Protein AF-A0A3D1J9L3-F1 (afdb_monomer_lite)

Structure (mmCIF, N/CA/C/O backbone):
data_AF-A0A3D1J9L3-F1
#
_entry.id   AF-A0A3D1J9L3-F1
#
loop_
_atom_site.group_PDB
_atom_site.id
_atom_site.type_symbol
_atom_site.label_atom_id
_atom_site.label_alt_id
_atom_site.label_comp_id
_atom_site.label_asym_id
_atom_site.label_entity_id
_atom_site.label_seq_id
_atom_site.pdbx_PDB_ins_code
_atom_site.Cartn_x
_atom_site.Cartn_y
_atom_site.Cartn_z
_atom_site.occupancy
_atom_site.B_iso_or_equiv
_atom_site.auth_seq_id
_atom_site.auth_comp_id
_atom_site.auth_asym_id
_atom_site.auth_atom_id
_atom_site.pdbx_PDB_model_num
ATOM 1 N N . MET A 1 1 ? 21.218 10.311 -7.342 1.00 40.06 1 MET A N 1
ATOM 2 C CA . MET A 1 1 ? 19.922 9.745 -7.765 1.00 40.06 1 MET A CA 1
ATOM 3 C C . MET A 1 1 ? 18.881 10.387 -6.872 1.00 40.06 1 MET A C 1
ATOM 5 O O . MET A 1 1 ? 18.918 10.138 -5.675 1.00 40.06 1 MET A O 1
ATOM 9 N N . GLU A 1 2 ? 18.086 11.314 -7.406 1.00 47.16 2 GLU A N 1
ATOM 10 C CA . GLU A 1 2 ? 17.086 12.059 -6.632 1.00 47.16 2 GLU A CA 1
ATOM 11 C C . GLU A 1 2 ? 16.097 11.075 -6.006 1.00 47.16 2 GLU A C 1
ATOM 13 O O . GLU A 1 2 ? 15.339 10.388 -6.687 1.00 47.16 2 GLU A O 1
ATOM 18 N N . ASN A 1 3 ? 16.161 10.953 -4.685 1.00 56.56 3 ASN A N 1
ATOM 19 C CA . ASN A 1 3 ? 15.323 10.057 -3.906 1.00 56.56 3 ASN A CA 1
ATOM 20 C C . ASN A 1 3 ? 13.975 10.754 -3.671 1.00 56.56 3 ASN A C 1
ATOM 22 O O . ASN A 1 3 ? 13.631 11.116 -2.549 1.00 56.56 3 ASN A O 1
ATOM 26 N N . ASN A 1 4 ? 13.218 11.001 -4.741 1.00 79.56 4 ASN A N 1
ATOM 27 C CA . ASN A 1 4 ? 11.957 11.715 -4.627 1.00 79.56 4 ASN A CA 1
ATOM 28 C C . ASN A 1 4 ? 10.922 10.828 -3.915 1.00 79.56 4 ASN A C 1
ATOM 30 O O . ASN A 1 4 ? 10.439 9.823 -4.446 1.00 79.56 4 ASN A O 1
ATOM 34 N N . ILE A 1 5 ? 10.582 11.197 -2.679 1.00 84.25 5 ILE A N 1
ATOM 35 C CA . ILE A 1 5 ? 9.564 10.518 -1.866 1.00 84.25 5 ILE A CA 1
ATOM 36 C C . ILE A 1 5 ? 8.219 10.453 -2.601 1.00 84.25 5 ILE A C 1
ATOM 38 O O . ILE A 1 5 ? 7.494 9.468 -2.451 1.00 84.25 5 ILE A O 1
ATOM 42 N N . VAL A 1 6 ? 7.903 11.454 -3.430 1.00 85.38 6 VAL A N 1
ATOM 43 C CA . VAL A 1 6 ? 6.672 11.488 -4.230 1.00 85.38 6 VAL A CA 1
ATOM 44 C C . VAL A 1 6 ? 6.654 10.351 -5.250 1.00 85.38 6 VAL A C 1
ATOM 46 O O . VAL A 1 6 ? 5.644 9.661 -5.374 1.00 85.38 6 VAL A O 1
ATOM 49 N N . ASP A 1 7 ? 7.776 10.082 -5.916 1.00 88.50 7 ASP A N 1
ATOM 50 C CA . ASP A 1 7 ? 7.862 9.011 -6.914 1.00 88.50 7 ASP A CA 1
ATOM 51 C C . ASP A 1 7 ? 7.753 7.629 -6.267 1.00 88.50 7 ASP A C 1
ATOM 53 O O . ASP A 1 7 ? 7.040 6.756 -6.768 1.00 88.50 7 ASP A O 1
ATOM 57 N N . LYS A 1 8 ? 8.377 7.442 -5.097 1.00 90.06 8 LYS A N 1
ATOM 58 C CA . LYS A 1 8 ? 8.214 6.210 -4.309 1.00 90.06 8 LYS A CA 1
ATOM 59 C C . LYS A 1 8 ? 6.771 6.013 -3.854 1.00 90.06 8 LYS A C 1
ATOM 61 O O . LYS A 1 8 ? 6.250 4.904 -3.954 1.00 90.06 8 LYS A O 1
ATOM 66 N N . LEU A 1 9 ? 6.113 7.068 -3.373 1.00 91.75 9 LEU A N 1
ATOM 67 C CA . LEU A 1 9 ? 4.711 6.997 -2.969 1.00 91.75 9 LEU A CA 1
ATOM 68 C C . LEU A 1 9 ? 3.814 6.628 -4.157 1.00 91.75 9 LEU A C 1
ATOM 70 O O . LEU A 1 9 ? 2.971 5.741 -4.026 1.00 91.75 9 LEU A O 1
ATOM 74 N N . ASN A 1 10 ? 4.042 7.243 -5.320 1.00 93.31 10 ASN A N 1
ATOM 75 C CA . ASN A 1 10 ? 3.335 6.912 -6.554 1.00 93.31 10 ASN A CA 1
ATOM 76 C C . ASN A 1 10 ? 3.540 5.442 -6.945 1.00 93.31 10 ASN A C 1
ATOM 78 O O . ASN A 1 10 ? 2.570 4.775 -7.307 1.00 93.31 10 ASN A O 1
ATOM 82 N N . ALA A 1 11 ? 4.758 4.906 -6.834 1.00 95.25 11 ALA A N 1
ATOM 83 C CA . ALA A 1 11 ? 5.028 3.496 -7.112 1.00 95.25 11 ALA A CA 1
ATOM 84 C C . ALA A 1 11 ? 4.204 2.568 -6.200 1.00 95.25 11 ALA A C 1
ATOM 86 O O . ALA A 1 11 ? 3.528 1.664 -6.691 1.00 95.25 11 ALA A O 1
ATOM 87 N N . TYR A 1 12 ? 4.167 2.831 -4.888 1.00 95.25 12 TYR A N 1
ATOM 88 C CA . TYR A 1 12 ? 3.358 2.043 -3.947 1.00 95.25 12 TYR A CA 1
ATOM 89 C C . TYR A 1 12 ? 1.849 2.165 -4.185 1.00 95.25 12 TYR A C 1
ATOM 91 O O . TYR A 1 12 ? 1.133 1.178 -4.032 1.00 95.25 12 TYR A O 1
ATOM 99 N N . GLN A 1 13 ? 1.355 3.341 -4.586 1.00 94.81 13 GLN A N 1
ATOM 100 C CA . GLN A 1 13 ? -0.061 3.538 -4.920 1.00 94.81 13 GLN A CA 1
ATOM 101 C C . GLN A 1 13 ? -0.496 2.732 -6.148 1.00 94.81 13 GLN A C 1
ATOM 103 O O . GLN A 1 13 ? -1.641 2.286 -6.209 1.00 94.81 13 GLN A O 1
ATOM 108 N N . HIS A 1 14 ? 0.405 2.529 -7.111 1.00 96.25 14 HIS A N 1
ATOM 109 C CA . HIS A 1 14 ? 0.133 1.728 -8.303 1.00 96.25 14 HIS A CA 1
ATOM 110 C C . HIS A 1 14 ? 0.504 0.249 -8.142 1.00 96.25 14 HIS A C 1
ATOM 112 O O . HIS A 1 14 ? -0.038 -0.581 -8.867 1.00 96.25 14 HIS A O 1
ATOM 118 N N . GLY A 1 15 ? 1.401 -0.080 -7.209 1.00 97.00 15 GLY A N 1
ATOM 119 C CA . GLY A 1 15 ? 1.894 -1.431 -6.934 1.00 97.00 15 GLY A CA 1
ATOM 120 C C . GLY A 1 15 ? 3.032 -1.909 -7.842 1.00 97.00 15 GLY A C 1
ATOM 121 O O . GLY A 1 15 ? 3.369 -3.093 -7.829 1.00 97.00 15 GLY A O 1
ATOM 122 N N . PHE A 1 16 ? 3.640 -1.012 -8.620 1.00 97.69 16 PHE A N 1
ATOM 123 C CA . PHE A 1 16 ? 4.800 -1.317 -9.455 1.00 97.69 16 PHE A CA 1
ATOM 124 C C . PHE A 1 16 ? 5.805 -0.168 -9.486 1.00 97.69 16 PHE A C 1
ATOM 126 O O . PHE A 1 16 ? 5.446 1.000 -9.337 1.00 97.69 16 PHE A O 1
ATOM 133 N N . SER A 1 17 ? 7.064 -0.506 -9.742 1.00 96.19 17 SER A N 1
ATOM 134 C CA . SER A 1 17 ? 8.098 0.438 -10.165 1.00 96.19 17 SER A CA 1
ATOM 135 C C . SER A 1 17 ? 8.393 0.267 -11.657 1.00 96.19 17 SER A C 1
ATOM 137 O O . SER A 1 17 ? 7.958 -0.696 -12.295 1.00 96.19 17 SER A O 1
ATOM 139 N N . GLN A 1 18 ? 9.112 1.223 -12.240 1.00 95.12 18 GLN A N 1
ATOM 140 C CA . GLN A 1 18 ? 9.548 1.143 -13.630 1.00 95.12 18 GLN A CA 1
ATOM 141 C C . GLN A 1 18 ? 11.033 1.457 -13.753 1.00 95.12 18 GLN A C 1
ATOM 143 O O . GLN A 1 18 ? 11.550 2.342 -13.071 1.00 95.12 18 GLN A O 1
ATOM 148 N N . THR A 1 19 ? 11.689 0.743 -14.654 1.00 94.81 19 THR A N 1
ATOM 149 C CA . THR A 1 19 ? 13.021 1.052 -15.170 1.00 94.81 19 THR A CA 1
ATOM 150 C C . THR A 1 19 ? 12.885 1.582 -16.595 1.00 94.81 19 THR A C 1
ATOM 152 O O . THR A 1 19 ? 11.774 1.769 -17.105 1.00 94.81 19 THR A O 1
ATOM 155 N N . GLU A 1 20 ? 14.002 1.838 -17.266 1.00 96.12 20 GLU A N 1
ATOM 156 C CA . GLU A 1 20 ? 13.986 2.188 -18.685 1.00 96.12 20 GLU A CA 1
ATOM 157 C C . GLU A 1 20 ? 13.349 1.076 -19.530 1.00 96.12 20 GLU A C 1
ATOM 159 O O . GLU A 1 20 ? 12.508 1.365 -20.376 1.00 96.12 20 GLU A O 1
ATOM 164 N N . THR A 1 21 ? 13.640 -0.188 -19.211 1.00 97.12 21 THR A N 1
ATOM 165 C CA . THR A 1 21 ? 13.295 -1.347 -2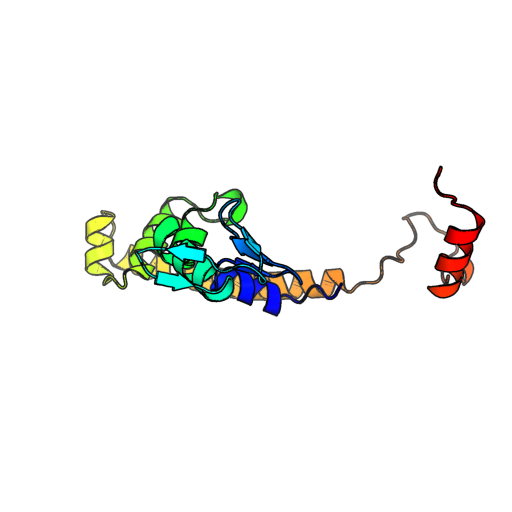0.043 1.00 97.12 21 THR A CA 1
ATOM 166 C C . THR A 1 21 ? 12.079 -2.135 -19.563 1.00 97.12 21 THR A C 1
ATOM 168 O O . THR A 1 21 ? 11.475 -2.845 -20.360 1.00 97.12 21 THR A O 1
ATOM 171 N N . ALA A 1 22 ? 11.670 -2.031 -18.294 1.00 97.88 22 ALA A N 1
ATOM 172 C CA . ALA A 1 22 ? 10.617 -2.890 -17.748 1.00 97.88 22 ALA A CA 1
ATOM 173 C C . ALA A 1 22 ? 9.756 -2.228 -16.660 1.00 97.88 22 ALA A C 1
ATOM 175 O O . ALA A 1 22 ? 10.115 -1.211 -16.063 1.00 97.88 22 ALA A O 1
ATOM 176 N N . TYR A 1 23 ? 8.603 -2.840 -16.394 1.00 98.31 23 TYR A N 1
ATOM 177 C CA . TYR A 1 23 ? 7.800 -2.627 -15.190 1.00 98.31 23 TYR A CA 1
ATOM 178 C C . TYR A 1 23 ? 8.007 -3.787 -14.219 1.00 98.31 23 TYR A C 1
ATOM 180 O O . TYR A 1 23 ? 7.996 -4.939 -14.645 1.00 98.31 23 TYR A O 1
ATOM 188 N N . HIS A 1 24 ? 8.141 -3.497 -12.926 1.00 98.19 24 HIS A N 1
ATOM 189 C CA . HIS A 1 24 ? 8.389 -4.493 -11.883 1.00 98.19 24 HIS A CA 1
ATOM 190 C C . HIS A 1 24 ? 7.296 -4.442 -10.820 1.00 98.19 24 HIS A C 1
ATOM 192 O O . HIS A 1 24 ? 7.002 -3.372 -10.286 1.00 98.19 24 HIS A O 1
ATOM 198 N N . CYS A 1 25 ? 6.707 -5.591 -10.493 1.00 98.19 25 CYS A N 1
ATOM 199 C CA . CYS A 1 25 ? 5.779 -5.694 -9.374 1.00 98.19 25 CYS A CA 1
ATOM 200 C C . CYS A 1 25 ? 6.506 -5.398 -8.054 1.00 98.19 25 CYS A C 1
ATOM 202 O O . CYS A 1 25 ? 7.629 -5.850 -7.846 1.00 98.19 25 CYS A O 1
ATOM 204 N N . LEU A 1 26 ? 5.864 -4.656 -7.148 1.00 96.69 26 LEU A N 1
ATOM 205 C CA . LEU A 1 26 ? 6.423 -4.393 -5.815 1.00 96.69 26 LEU A CA 1
ATOM 206 C C . LEU A 1 26 ? 6.178 -5.529 -4.815 1.00 96.69 26 LEU A C 1
ATOM 208 O O . LEU A 1 26 ? 6.754 -5.511 -3.731 1.00 96.69 26 LEU A O 1
ATOM 212 N N . TYR A 1 27 ? 5.320 -6.493 -5.152 1.00 96.00 27 TYR A N 1
ATOM 213 C CA . TYR A 1 27 ? 4.850 -7.521 -4.218 1.00 96.00 27 TYR A CA 1
ATOM 214 C C . TYR A 1 27 ? 5.359 -8.929 -4.551 1.00 96.00 27 TYR A C 1
ATOM 216 O O . TYR A 1 27 ? 5.208 -9.843 -3.744 1.00 96.00 27 TYR A O 1
ATOM 224 N N . CYS A 1 28 ? 5.932 -9.129 -5.740 1.00 96.25 28 CYS A N 1
ATOM 225 C CA . CYS A 1 28 ? 6.506 -10.401 -6.173 1.00 96.25 28 CYS A CA 1
ATOM 226 C C . CYS A 1 28 ? 7.612 -10.181 -7.217 1.00 96.25 28 CYS A C 1
ATOM 228 O O . CYS A 1 28 ? 7.965 -9.052 -7.540 1.00 96.25 28 CYS A O 1
ATOM 230 N N . THR A 1 29 ? 8.157 -11.265 -7.766 1.00 97.12 29 THR A N 1
ATOM 231 C CA . THR A 1 29 ? 9.263 -11.227 -8.735 1.00 97.12 29 THR A CA 1
ATOM 232 C C . THR A 1 29 ? 8.831 -10.938 -10.177 1.00 97.12 29 THR A C 1
ATOM 234 O O . THR A 1 29 ? 9.677 -10.924 -11.070 1.00 97.12 29 THR A O 1
ATOM 237 N N . ALA A 1 30 ? 7.537 -10.721 -10.437 1.00 97.75 30 ALA A N 1
ATOM 238 C CA . ALA A 1 30 ? 7.037 -10.488 -11.787 1.00 97.75 30 ALA A CA 1
ATOM 239 C C . ALA A 1 30 ? 7.570 -9.173 -12.377 1.00 97.75 30 ALA A C 1
ATOM 241 O O . ALA A 1 30 ? 7.524 -8.114 -11.742 1.00 97.75 30 ALA A O 1
ATOM 242 N N . ALA A 1 31 ? 8.014 -9.241 -13.630 1.00 98.00 31 ALA A N 1
ATOM 243 C CA . ALA A 1 31 ? 8.452 -8.096 -14.409 1.00 98.00 31 ALA A CA 1
ATOM 244 C C . ALA A 1 31 ? 7.978 -8.224 -15.859 1.00 98.00 31 ALA A C 1
ATOM 246 O O . ALA A 1 31 ? 7.824 -9.331 -16.372 1.00 98.00 31 ALA A O 1
ATOM 247 N N . PHE A 1 32 ? 7.753 -7.084 -16.506 1.00 98.25 32 PHE A N 1
ATOM 248 C CA . PHE A 1 32 ? 7.273 -7.007 -17.881 1.00 98.25 32 PHE A CA 1
ATOM 249 C C . PHE A 1 32 ? 8.135 -6.012 -18.662 1.00 98.25 32 PHE A C 1
ATOM 251 O O . PHE A 1 32 ? 8.054 -4.803 -18.435 1.00 98.25 32 PHE A O 1
ATOM 258 N N . ASN A 1 33 ? 8.969 -6.529 -19.564 1.00 98.25 33 ASN A N 1
ATOM 259 C CA . ASN A 1 33 ? 9.732 -5.770 -20.551 1.00 98.25 33 ASN A CA 1
ATOM 260 C C . ASN A 1 33 ? 8.794 -4.958 -21.463 1.00 98.25 33 ASN A C 1
ATOM 262 O O . ASN A 1 33 ? 7.824 -5.500 -21.995 1.00 98.25 33 ASN A O 1
ATOM 266 N N . LYS A 1 34 ? 9.093 -3.665 -21.627 1.00 98.31 34 LYS A N 1
ATOM 267 C CA . LYS A 1 34 ? 8.314 -2.668 -22.377 1.00 98.31 34 LYS A CA 1
ATOM 268 C C . LYS A 1 34 ? 8.266 -2.911 -23.882 1.00 98.31 34 LYS A C 1
ATOM 270 O O . LYS A 1 34 ? 7.322 -2.445 -24.514 1.00 98.31 34 LYS A O 1
ATOM 275 N N . GLU A 1 35 ? 9.241 -3.626 -24.430 1.00 97.81 35 GLU A N 1
ATOM 276 C CA . GLU A 1 35 ? 9.326 -3.933 -25.863 1.00 97.81 35 GLU A CA 1
ATOM 277 C C . GLU A 1 35 ? 8.521 -5.181 -26.253 1.00 97.81 35 GLU A C 1
ATOM 279 O O . GLU A 1 35 ? 8.329 -5.466 -27.433 1.00 97.81 35 GLU A O 1
ATOM 284 N N . GLU A 1 36 ? 8.008 -5.915 -25.265 1.00 97.31 36 GLU A N 1
ATOM 285 C CA . GLU A 1 36 ? 7.257 -7.147 -25.473 1.00 97.31 36 GLU A CA 1
ATOM 286 C C . GLU A 1 36 ? 5.740 -6.929 -25.375 1.00 97.31 36 GLU A C 1
ATOM 288 O O . GLU A 1 36 ? 5.233 -6.027 -24.695 1.00 97.31 36 GLU A O 1
ATOM 293 N N . ILE A 1 37 ? 4.997 -7.814 -26.043 1.00 97.62 37 ILE A N 1
ATOM 294 C CA . ILE A 1 37 ? 3.538 -7.888 -25.986 1.00 97.62 37 ILE A CA 1
ATOM 295 C C . ILE A 1 37 ? 3.133 -9.196 -25.315 1.00 97.62 37 ILE A C 1
ATOM 297 O O . ILE A 1 37 ? 3.574 -10.276 -25.702 1.00 97.62 37 ILE A O 1
ATOM 301 N N . TYR A 1 38 ? 2.245 -9.097 -24.329 1.00 97.38 38 TYR A N 1
ATOM 302 C CA . TYR A 1 38 ? 1.910 -10.206 -23.443 1.00 97.38 38 TYR A CA 1
ATOM 303 C C . TYR A 1 38 ? 0.495 -10.721 -23.705 1.00 97.38 38 TYR A C 1
ATOM 305 O O . TYR A 1 38 ? -0.459 -9.945 -23.574 1.00 97.38 38 TYR A O 1
ATOM 313 N N . PRO A 1 39 ? 0.319 -12.017 -24.012 1.00 96.62 39 PRO A N 1
ATOM 314 C CA . PRO A 1 39 ? -1.000 -12.628 -24.056 1.00 96.62 39 PRO A CA 1
ATOM 315 C C . PRO A 1 39 ? -1.554 -12.819 -22.634 1.00 96.62 39 PRO A C 1
ATOM 317 O O . PRO A 1 39 ? -0.861 -13.313 -21.745 1.00 96.62 39 PRO A O 1
ATOM 320 N N . HIS A 1 40 ? -2.813 -12.442 -22.408 1.00 94.44 40 HIS A N 1
ATOM 321 C CA . HIS A 1 40 ? -3.536 -12.677 -21.152 1.00 94.44 40 HIS A CA 1
ATOM 322 C C . HIS A 1 40 ? -5.045 -12.683 -21.406 1.00 94.44 40 HIS A C 1
ATOM 324 O O . HIS A 1 40 ? -5.564 -11.778 -22.054 1.00 94.44 40 HIS A O 1
ATOM 330 N N . GLY A 1 41 ? -5.763 -13.704 -20.930 1.00 90.56 41 GLY A N 1
ATOM 331 C CA . GLY A 1 41 ? -7.227 -13.772 -21.067 1.00 90.56 41 GLY A CA 1
ATOM 332 C C . GLY A 1 41 ? -7.751 -13.684 -22.510 1.00 90.56 41 GLY A C 1
ATOM 333 O O . GLY A 1 41 ? -8.807 -13.107 -22.734 1.00 90.56 41 GLY A O 1
ATOM 334 N N . GLY A 1 42 ? -7.003 -14.194 -23.496 1.00 94.00 42 GLY A N 1
ATOM 335 C CA . GLY A 1 42 ? -7.379 -14.125 -24.918 1.00 94.00 42 GLY A CA 1
ATOM 336 C C . GLY A 1 42 ? -7.113 -12.776 -25.601 1.00 94.00 42 GLY A C 1
ATOM 337 O O . GLY A 1 42 ? -7.418 -12.623 -26.780 1.00 94.00 42 GLY A O 1
ATOM 338 N N . HIS A 1 43 ? -6.512 -11.818 -24.894 1.00 95.12 43 HIS A N 1
ATOM 339 C CA . HIS A 1 43 ? -6.114 -10.516 -25.424 1.00 95.12 43 HIS A CA 1
ATOM 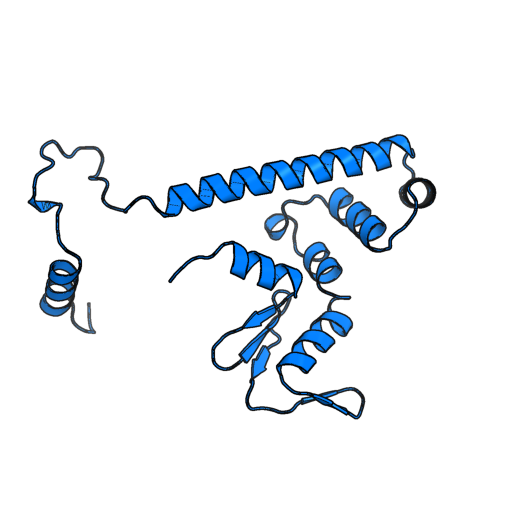340 C C . HIS A 1 43 ? -4.595 -10.332 -25.366 1.00 95.12 43 HIS A C 1
ATOM 342 O O . HIS A 1 43 ? -3.891 -11.060 -24.667 1.00 95.12 43 HIS A O 1
ATOM 348 N N . PHE A 1 44 ? -4.098 -9.329 -26.086 1.00 97.25 44 PHE A N 1
ATOM 349 C CA . PHE A 1 44 ? -2.694 -8.930 -26.083 1.00 97.25 44 PHE A CA 1
ATOM 350 C C . PHE A 1 44 ? -2.545 -7.569 -25.406 1.00 97.25 44 PHE A C 1
ATOM 352 O O . PHE A 1 44 ? -3.253 -6.619 -25.741 1.00 97.25 44 PHE A O 1
ATOM 359 N N . PHE A 1 45 ? -1.621 -7.474 -24.455 1.00 97.06 45 PHE A N 1
ATOM 360 C CA . PHE A 1 45 ? -1.391 -6.278 -23.655 1.00 97.06 45 PHE A CA 1
ATOM 361 C C . PHE A 1 45 ? 0.032 -5.759 -23.833 1.00 97.06 45 PHE A C 1
ATOM 363 O O . PHE A 1 45 ? 0.986 -6.531 -23.913 1.00 97.06 45 PHE A O 1
ATOM 370 N N . THR A 1 46 ? 0.180 -4.435 -23.808 1.00 98.12 46 THR A N 1
ATOM 371 C CA . THR A 1 46 ? 1.480 -3.796 -23.570 1.00 98.12 46 THR A CA 1
ATOM 372 C C . THR A 1 46 ? 1.974 -4.123 -22.162 1.00 98.12 46 THR A C 1
ATOM 374 O O . THR A 1 46 ? 1.167 -4.410 -21.272 1.00 98.12 46 THR A O 1
ATOM 377 N N . ALA A 1 47 ? 3.280 -4.002 -21.920 1.00 97.94 47 ALA A N 1
ATOM 378 C CA . ALA A 1 47 ? 3.864 -4.204 -20.594 1.00 97.94 47 ALA A CA 1
ATOM 379 C C . ALA A 1 47 ? 3.165 -3.387 -19.490 1.00 97.94 47 ALA A C 1
ATOM 381 O O . ALA A 1 47 ? 2.881 -3.915 -18.417 1.00 97.94 47 ALA A O 1
ATOM 382 N N . TYR A 1 48 ? 2.810 -2.127 -19.780 1.00 97.69 48 TYR A N 1
ATOM 383 C CA . TYR A 1 48 ? 2.103 -1.249 -18.841 1.00 97.69 48 TYR A CA 1
ATOM 384 C C . TYR A 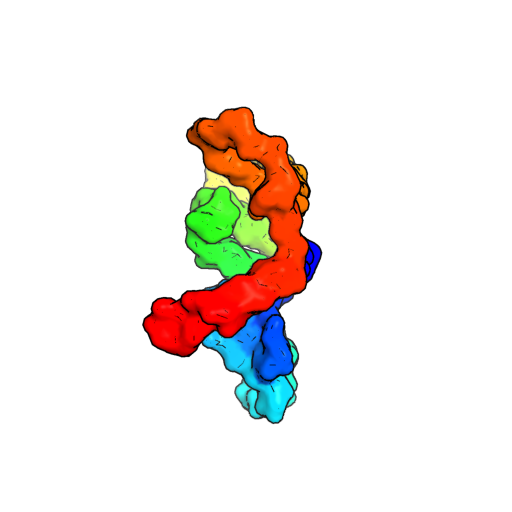1 48 ? 0.722 -1.791 -18.450 1.00 97.69 48 TYR A C 1
ATOM 386 O O . TYR A 1 48 ? 0.363 -1.829 -17.273 1.00 97.69 48 TYR A O 1
ATOM 394 N N . ASN A 1 49 ? -0.073 -2.247 -19.421 1.00 97.44 49 ASN A N 1
ATOM 395 C CA . ASN A 1 49 ? -1.368 -2.833 -19.088 1.00 97.44 49 ASN A CA 1
ATOM 396 C C . ASN A 1 49 ? -1.202 -4.202 -18.427 1.00 97.44 49 ASN A C 1
ATOM 398 O O . ASN A 1 49 ? -1.966 -4.533 -17.523 1.00 97.44 49 ASN A O 1
ATOM 402 N N . ARG A 1 50 ? -0.178 -4.967 -18.820 1.00 98.12 50 ARG A N 1
ATOM 403 C CA . ARG A 1 50 ? 0.091 -6.286 -18.255 1.00 98.12 50 ARG A CA 1
ATOM 404 C C . ARG A 1 50 ? 0.481 -6.226 -16.779 1.00 98.12 50 ARG A C 1
ATOM 406 O O . ARG A 1 50 ? 0.016 -7.077 -16.020 1.00 98.12 50 ARG A O 1
ATOM 413 N N . ILE A 1 51 ? 1.272 -5.236 -16.355 1.00 98.31 51 ILE A N 1
ATOM 414 C CA . ILE A 1 51 ? 1.597 -5.055 -14.933 1.00 98.31 51 ILE A CA 1
ATOM 415 C C . ILE A 1 51 ? 0.359 -4.642 -14.125 1.00 98.31 51 ILE A C 1
ATOM 417 O O . ILE A 1 51 ? 0.131 -5.168 -13.037 1.00 98.31 51 ILE A O 1
ATOM 421 N N . LYS A 1 52 ? -0.505 -3.778 -14.675 1.00 97.81 52 LYS A N 1
ATOM 422 C CA . LYS A 1 52 ? -1.758 -3.387 -14.010 1.00 97.81 52 LYS A CA 1
ATOM 423 C C . LYS A 1 52 ? -2.710 -4.568 -13.835 1.00 97.81 52 LYS A C 1
ATOM 425 O O . LYS A 1 52 ? -3.256 -4.737 -12.747 1.00 97.81 52 LYS A O 1
ATOM 430 N N . THR A 1 53 ? -2.887 -5.395 -14.868 1.00 97.50 53 THR A N 1
ATOM 431 C CA . THR A 1 53 ? -3.716 -6.607 -14.761 1.00 97.50 53 THR A CA 1
ATOM 432 C C . THR A 1 53 ? -3.080 -7.636 -13.836 1.00 97.50 53 THR A C 1
ATOM 434 O O . THR A 1 53 ? -3.779 -8.217 -13.021 1.00 97.50 53 THR A O 1
ATOM 437 N N . HIS A 1 54 ? -1.753 -7.802 -13.859 1.00 98.12 54 HIS A N 1
ATOM 438 C CA . HIS A 1 54 ? -1.052 -8.657 -12.899 1.00 98.12 54 HIS A CA 1
ATOM 439 C C . HIS A 1 54 ? -1.352 -8.260 -11.448 1.00 98.12 54 HIS A C 1
ATOM 441 O O . HIS A 1 54 ? -1.695 -9.126 -10.648 1.00 98.12 54 HIS A O 1
ATOM 447 N N . ILE A 1 55 ? -1.262 -6.969 -11.117 1.00 98.25 55 ILE A N 1
ATOM 448 C CA . ILE A 1 55 ? -1.521 -6.469 -9.760 1.00 98.25 55 ILE A CA 1
ATOM 449 C C . ILE A 1 55 ? -2.980 -6.679 -9.358 1.00 98.25 55 ILE A C 1
ATOM 451 O O . ILE A 1 55 ? -3.247 -7.101 -8.234 1.00 98.25 55 ILE A O 1
ATOM 455 N N . ALA A 1 56 ? -3.923 -6.424 -10.266 1.00 96.88 56 ALA A N 1
ATOM 456 C CA . ALA A 1 56 ? -5.336 -6.687 -10.016 1.00 96.88 56 ALA A CA 1
ATOM 457 C C . ALA A 1 56 ? -5.606 -8.184 -9.775 1.00 96.88 56 ALA A C 1
ATOM 459 O O . ALA A 1 56 ? -6.168 -8.539 -8.743 1.00 96.88 56 ALA A O 1
ATOM 460 N N . ASP A 1 57 ? -5.147 -9.051 -10.678 1.00 96.50 57 ASP A N 1
ATOM 461 C CA . ASP A 1 57 ? -5.495 -10.476 -10.690 1.00 96.50 57 ASP A CA 1
ATOM 462 C C . ASP A 1 57 ? -4.734 -11.285 -9.629 1.00 96.50 57 ASP A C 1
ATOM 464 O O . ASP A 1 57 ? -5.279 -12.213 -9.039 1.00 96.50 57 ASP A O 1
ATOM 468 N N . THR A 1 58 ? -3.465 -10.944 -9.382 1.00 97.25 58 THR A N 1
ATOM 469 C CA . THR A 1 58 ? -2.569 -11.723 -8.503 1.00 97.25 58 THR A CA 1
ATOM 470 C C . THR A 1 58 ? -2.583 -11.205 -7.071 1.00 97.25 58 THR A C 1
ATOM 472 O O . THR A 1 58 ? -2.459 -11.983 -6.129 1.00 97.25 58 THR A O 1
ATOM 475 N N . HIS A 1 59 ? -2.722 -9.888 -6.897 1.00 96.88 59 HIS A N 1
ATOM 476 C CA . HIS A 1 59 ? -2.604 -9.236 -5.592 1.00 96.88 59 HIS A CA 1
ATOM 477 C C . HIS A 1 59 ? -3.908 -8.592 -5.112 1.00 96.88 59 HIS A C 1
ATOM 479 O O . HIS A 1 59 ? -3.930 -8.047 -4.015 1.00 96.88 59 HIS A O 1
ATOM 485 N N . GLY A 1 60 ? -4.993 -8.647 -5.896 1.00 95.00 60 GLY A N 1
ATOM 486 C CA . GLY A 1 60 ? -6.266 -8.008 -5.544 1.00 95.00 60 GLY A CA 1
ATOM 487 C C . GLY A 1 60 ? -6.215 -6.479 -5.625 1.00 95.00 60 GLY A C 1
ATOM 488 O O . GLY A 1 60 ? -7.004 -5.789 -4.980 1.00 95.00 60 GLY A O 1
ATOM 489 N N . GLY A 1 61 ? -5.267 -5.938 -6.393 1.00 96.19 61 GLY A N 1
ATOM 490 C CA . GLY A 1 61 ? -4.997 -4.509 -6.490 1.00 96.19 61 GLY A CA 1
ATOM 491 C C . GLY A 1 61 ? -3.928 -4.009 -5.504 1.00 96.19 61 GLY A C 1
ATOM 492 O O . GLY A 1 61 ? -3.436 -4.761 -4.662 1.00 96.19 61 GLY A O 1
ATOM 493 N N . PRO A 1 62 ? -3.556 -2.717 -5.582 1.00 96.38 62 PRO A N 1
ATOM 494 C CA . PRO A 1 62 ? -2.430 -2.179 -4.813 1.00 96.38 62 PRO A CA 1
ATOM 495 C C . PRO A 1 62 ? -2.642 -2.205 -3.294 1.00 96.38 62 PRO A C 1
ATOM 497 O O . PRO A 1 62 ? -1.724 -2.516 -2.541 1.00 96.38 62 PRO A O 1
ATOM 500 N N . ILE A 1 63 ? -3.861 -1.909 -2.823 1.00 95.62 63 ILE A N 1
ATOM 501 C CA . ILE A 1 63 ? -4.167 -1.903 -1.382 1.00 95.62 63 ILE A CA 1
ATOM 502 C C . ILE A 1 63 ? -4.053 -3.313 -0.799 1.00 95.62 63 ILE A C 1
ATOM 504 O O . ILE A 1 63 ? -3.399 -3.487 0.225 1.00 95.62 63 ILE A O 1
ATOM 508 N N . ALA A 1 64 ? -4.648 -4.311 -1.453 1.00 95.31 64 ALA A N 1
ATOM 509 C CA . ALA A 1 64 ? -4.565 -5.694 -1.000 1.00 95.31 64 ALA A CA 1
ATOM 510 C C . ALA A 1 64 ? -3.115 -6.213 -1.059 1.00 95.31 64 ALA A C 1
ATOM 512 O O . ALA A 1 64 ? -2.646 -6.809 -0.092 1.00 95.31 64 ALA A O 1
ATOM 513 N N . GLY A 1 65 ? -2.360 -5.876 -2.113 1.00 95.88 65 GLY A N 1
ATOM 514 C CA . GLY A 1 65 ? -0.929 -6.183 -2.210 1.00 95.88 65 GLY A CA 1
ATOM 515 C C . GLY A 1 65 ? -0.092 -5.585 -1.073 1.00 95.88 65 GLY A C 1
ATOM 516 O O . GLY A 1 65 ? 0.737 -6.285 -0.491 1.00 95.88 65 GLY A O 1
ATOM 517 N N . LEU A 1 66 ? -0.346 -4.322 -0.705 1.00 95.62 66 LEU A N 1
ATOM 518 C CA . LEU A 1 66 ? 0.293 -3.649 0.434 1.00 95.62 66 LEU A CA 1
ATOM 519 C C . LEU A 1 66 ? -0.093 -4.270 1.781 1.00 95.62 66 LEU A C 1
ATOM 521 O O . LEU A 1 66 ? 0.766 -4.436 2.642 1.00 95.62 66 LEU A O 1
ATOM 525 N N . LEU A 1 67 ? -1.370 -4.601 1.982 1.00 95.25 67 LEU A N 1
ATOM 526 C CA . LEU A 1 67 ? -1.847 -5.187 3.237 1.00 95.25 67 LEU A CA 1
ATOM 527 C C . LEU A 1 67 ? -1.372 -6.630 3.433 1.00 95.25 67 LEU A C 1
ATOM 529 O O . LEU A 1 67 ? -1.236 -7.049 4.578 1.00 95.25 67 LEU A O 1
ATOM 533 N N . ALA A 1 68 ? -1.066 -7.349 2.350 1.00 93.62 68 ALA A N 1
ATOM 534 C CA . ALA A 1 68 ? -0.496 -8.695 2.383 1.00 93.62 68 ALA A CA 1
ATOM 535 C C . ALA A 1 68 ? 1.018 -8.731 2.680 1.00 93.62 68 ALA A C 1
ATOM 537 O O . ALA A 1 68 ? 1.572 -9.810 2.885 1.00 93.62 68 ALA A O 1
ATOM 538 N N . GLN A 1 69 ? 1.700 -7.579 2.687 1.00 93.31 69 GLN A N 1
ATOM 539 C CA . GLN A 1 69 ? 3.117 -7.494 3.053 1.00 93.31 69 GLN A CA 1
ATOM 540 C C . GLN A 1 69 ? 3.337 -7.800 4.543 1.00 93.31 69 GLN A C 1
ATOM 542 O O . GLN A 1 69 ? 2.414 -7.737 5.361 1.00 93.31 69 GLN A O 1
ATOM 547 N N . SER A 1 70 ? 4.580 -8.105 4.920 1.00 92.06 70 SER A N 1
ATOM 548 C CA . SER A 1 70 ? 4.896 -8.478 6.301 1.00 92.06 70 SER A CA 1
ATOM 549 C C . SER A 1 70 ? 4.771 -7.297 7.278 1.00 92.06 70 SER A C 1
ATOM 551 O O . SER A 1 70 ? 4.752 -6.118 6.894 1.00 92.06 70 SER A O 1
ATOM 553 N N . LYS A 1 71 ? 4.720 -7.597 8.581 1.00 92.44 71 LYS A N 1
ATOM 554 C CA . LYS A 1 71 ? 4.722 -6.579 9.644 1.00 92.44 71 LYS A CA 1
ATOM 555 C C . LYS A 1 71 ? 5.980 -5.710 9.601 1.00 92.44 71 LYS A C 1
ATOM 557 O O . LYS A 1 71 ? 5.904 -4.523 9.903 1.00 92.44 71 LYS A O 1
ATOM 562 N N . GLU A 1 72 ? 7.123 -6.274 9.226 1.00 93.12 72 GLU A N 1
ATOM 563 C CA . GLU A 1 72 ? 8.405 -5.569 9.119 1.00 93.12 72 GLU A CA 1
ATOM 564 C C . GLU A 1 72 ? 8.372 -4.538 7.990 1.00 93.12 72 GLU A C 1
ATOM 566 O O . GLU A 1 72 ? 8.929 -3.453 8.131 1.00 93.12 72 GLU A O 1
ATOM 571 N N . GLN A 1 73 ? 7.678 -4.853 6.894 1.00 90.69 73 GLN A N 1
ATOM 572 C CA . GLN A 1 73 ? 7.527 -3.945 5.759 1.00 90.69 73 GLN A CA 1
ATOM 573 C C . GLN A 1 73 ? 6.480 -2.855 6.020 1.00 90.69 73 GLN A C 1
ATOM 575 O O . GLN A 1 73 ? 6.704 -1.692 5.696 1.00 90.69 73 GLN A O 1
ATOM 580 N N . THR A 1 74 ? 5.329 -3.210 6.598 1.00 92.31 74 THR A N 1
ATOM 581 C CA . THR A 1 74 ? 4.196 -2.276 6.764 1.00 92.31 74 THR A CA 1
ATOM 582 C C . THR A 1 74 ? 4.201 -1.523 8.093 1.00 92.31 74 THR A C 1
ATOM 584 O O . THR A 1 74 ? 3.569 -0.472 8.228 1.00 92.31 74 THR A O 1
ATOM 587 N N . GLY A 1 75 ? 4.851 -2.072 9.119 1.00 93.00 75 GLY A N 1
ATOM 588 C CA . GLY A 1 75 ? 4.742 -1.605 10.499 1.00 93.00 75 GLY A CA 1
ATOM 589 C C . GLY A 1 75 ? 3.330 -1.746 11.087 1.00 93.00 75 GLY A C 1
ATOM 590 O O . GLY A 1 75 ? 2.996 -1.029 12.039 1.00 93.00 75 GLY A O 1
ATOM 591 N N . LEU A 1 76 ? 2.472 -2.594 10.508 1.00 94.75 76 LEU A N 1
ATOM 592 C CA . LEU A 1 76 ? 1.101 -2.848 10.960 1.00 94.75 76 LEU A CA 1
ATOM 593 C C . LEU A 1 76 ? 1.018 -4.166 11.735 1.00 94.75 76 LEU A C 1
ATOM 595 O O . LEU A 1 76 ? 1.661 -5.148 11.379 1.00 94.75 76 LEU A O 1
ATOM 599 N N . SER A 1 77 ? 0.219 -4.200 12.804 1.00 93.62 77 SER A N 1
ATOM 600 C CA . SER A 1 77 ? -0.168 -5.477 13.418 1.00 93.62 77 SER A CA 1
ATOM 601 C C . SER A 1 77 ? -1.183 -6.212 12.543 1.00 93.62 77 SER A C 1
ATOM 603 O O . SER A 1 77 ? -1.912 -5.576 11.784 1.00 93.62 77 SER A O 1
ATOM 605 N N . GLU A 1 78 ? -1.318 -7.525 12.729 1.00 91.38 78 GLU A N 1
ATOM 606 C CA . GLU A 1 78 ? -2.328 -8.341 12.033 1.00 91.38 78 GLU A CA 1
ATOM 607 C C . GLU A 1 78 ? -3.741 -7.760 12.200 1.00 91.38 78 GLU A C 1
ATOM 609 O O . GLU A 1 78 ? -4.455 -7.540 11.228 1.00 91.38 78 GLU A O 1
ATOM 614 N N . SER A 1 79 ? -4.102 -7.356 13.423 1.00 92.12 79 SER A N 1
ATOM 615 C CA . SER A 1 79 ? -5.385 -6.693 13.701 1.00 92.12 79 SER A CA 1
ATOM 616 C C . SER A 1 79 ? -5.566 -5.349 12.982 1.00 92.12 79 SER A C 1
ATOM 618 O O . SER A 1 79 ? -6.689 -4.948 12.678 1.00 92.12 79 SER A O 1
ATOM 620 N N . GLN A 1 80 ? -4.476 -4.621 12.708 1.00 94.69 80 GLN A N 1
ATOM 621 C CA . GLN A 1 80 ? -4.522 -3.389 11.919 1.00 94.69 80 GLN A CA 1
ATOM 622 C C . GLN A 1 80 ? -4.667 -3.693 10.425 1.00 94.69 80 GLN A C 1
ATOM 624 O O . GLN A 1 80 ? -5.389 -2.969 9.745 1.00 94.69 80 GLN A O 1
ATOM 629 N N . GLN A 1 81 ? -4.015 -4.745 9.922 1.00 94.81 81 GLN A N 1
ATOM 630 C CA . GLN A 1 81 ? -4.157 -5.193 8.534 1.00 94.81 81 GLN A CA 1
ATOM 631 C C . GLN A 1 81 ? -5.587 -5.664 8.257 1.00 94.81 81 GLN A C 1
ATOM 633 O O . GLN A 1 81 ? -6.210 -5.191 7.308 1.00 94.81 81 GLN A O 1
ATOM 638 N N . GLU A 1 82 ? -6.142 -6.506 9.130 1.00 93.81 82 GLU A N 1
ATOM 639 C CA . GLU A 1 82 ? -7.501 -7.034 9.001 1.00 93.81 82 GLU A CA 1
ATOM 640 C C . GLU A 1 82 ? -8.547 -5.911 8.962 1.00 93.81 82 GLU A C 1
ATOM 642 O O . GLU A 1 82 ? -9.394 -5.859 8.068 1.00 93.81 82 GLU A O 1
ATOM 647 N N . ILE A 1 83 ? -8.467 -4.943 9.881 1.00 95.81 83 ILE A N 1
ATOM 648 C CA . ILE A 1 83 ? -9.441 -3.849 9.889 1.00 95.81 83 ILE A CA 1
ATOM 649 C C . ILE A 1 83 ? -9.268 -2.890 8.699 1.00 95.81 83 ILE A C 1
ATOM 651 O O . ILE A 1 83 ? -10.260 -2.365 8.193 1.00 95.81 83 ILE A O 1
ATOM 655 N N . LEU A 1 84 ? -8.036 -2.672 8.217 1.00 96.38 84 LEU A N 1
ATOM 656 C CA . LEU A 1 84 ? -7.778 -1.884 7.006 1.00 96.38 84 LEU A CA 1
ATOM 657 C C . LEU A 1 84 ? -8.329 -2.572 5.753 1.00 96.38 84 LEU A C 1
ATOM 659 O O . LEU A 1 84 ? -8.878 -1.884 4.894 1.00 96.38 84 LEU A O 1
ATOM 663 N N . GLN A 1 85 ? -8.257 -3.902 5.680 1.00 94.75 85 GLN A N 1
ATOM 664 C CA . GLN A 1 85 ? -8.860 -4.683 4.601 1.00 94.75 85 GLN A CA 1
ATOM 665 C C . GLN A 1 85 ? -10.382 -4.476 4.562 1.00 94.75 85 GLN A C 1
ATOM 667 O O . GLN A 1 85 ? -10.945 -4.134 3.523 1.00 94.75 85 GLN A O 1
ATOM 672 N N . LEU A 1 86 ? -11.047 -4.549 5.719 1.00 96.00 86 LEU A N 1
ATOM 673 C CA . LEU A 1 86 ? -12.487 -4.284 5.826 1.00 96.00 86 LEU A CA 1
ATOM 674 C C . LEU A 1 86 ? -12.855 -2.824 5.505 1.00 96.00 86 LEU A C 1
ATOM 676 O O . LEU A 1 86 ? -13.946 -2.552 4.997 1.00 96.00 86 LEU A O 1
ATOM 680 N N . PHE A 1 87 ? -11.962 -1.867 5.782 1.00 95.38 87 PHE A N 1
ATOM 681 C CA . PHE A 1 87 ? -12.138 -0.481 5.340 1.00 95.38 87 PHE A CA 1
ATOM 682 C C . PHE A 1 87 ? -12.005 -0.334 3.823 1.00 95.38 87 PHE A C 1
ATOM 684 O O . PHE A 1 87 ? -12.773 0.431 3.241 1.00 95.38 87 PHE A O 1
ATOM 691 N N . ALA A 1 88 ? -11.076 -1.057 3.193 1.00 93.38 88 ALA A N 1
ATOM 692 C CA . ALA A 1 88 ? -10.884 -1.052 1.745 1.00 93.38 88 ALA A CA 1
ATOM 693 C C . ALA A 1 88 ? -12.093 -1.639 0.996 1.00 93.38 88 ALA A C 1
ATOM 695 O O . ALA A 1 88 ? -12.450 -1.146 -0.069 1.00 93.38 88 ALA A O 1
ATOM 696 N N . GLU A 1 89 ? -12.786 -2.611 1.596 1.00 92.88 89 GLU A N 1
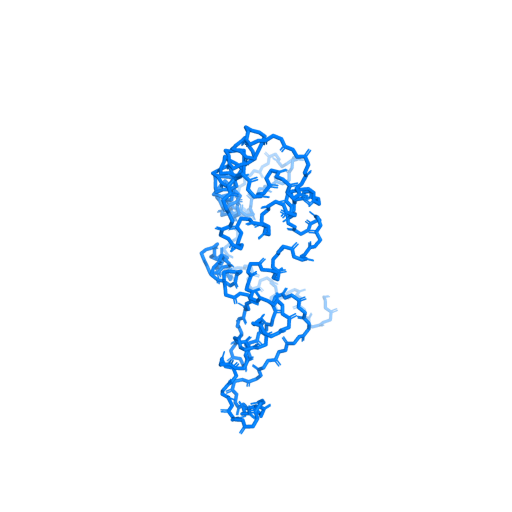ATOM 697 C CA . GLU A 1 89 ? -14.067 -3.145 1.105 1.00 92.88 89 GLU A CA 1
ATOM 698 C C . GLU A 1 89 ? -15.238 -2.139 1.201 1.00 92.88 89 GLU A C 1
ATOM 700 O O . GLU A 1 89 ? -16.341 -2.425 0.738 1.00 92.88 89 GLU A O 1
ATOM 705 N N . GLY A 1 90 ? -15.044 -0.965 1.816 1.00 93.62 90 GLY A N 1
ATOM 706 C CA . GLY A 1 90 ? -16.082 0.067 1.935 1.00 93.62 90 GLY A CA 1
ATOM 707 C C . GLY A 1 90 ? -17.198 -0.274 2.929 1.00 93.62 90 GLY A C 1
ATOM 708 O O . GLY A 1 90 ? -18.283 0.311 2.880 1.00 93.62 90 GLY A O 1
ATOM 709 N N . LEU A 1 91 ? -16.959 -1.216 3.845 1.00 94.50 91 LEU A N 1
ATOM 710 C CA . LEU A 1 91 ? -17.967 -1.666 4.799 1.00 94.50 91 LEU A CA 1
ATOM 711 C C . LEU A 1 91 ? -18.299 -0.598 5.847 1.00 94.50 91 LEU A C 1
ATOM 713 O O . LEU A 1 91 ? -17.449 0.169 6.311 1.00 94.50 91 LEU A O 1
ATOM 717 N N . LYS A 1 92 ? -19.565 -0.595 6.279 1.00 95.75 92 LYS A N 1
ATOM 718 C CA . LYS A 1 92 ? -20.043 0.258 7.375 1.00 95.75 92 LYS A CA 1
ATOM 719 C C . LYS A 1 92 ? -19.503 -0.238 8.716 1.00 95.75 92 LYS A C 1
ATOM 721 O O . LYS A 1 92 ? -19.439 -1.442 8.951 1.00 95.75 92 LYS A O 1
ATOM 726 N N . ASP A 1 93 ? -19.244 0.685 9.641 1.00 96.56 93 ASP A N 1
ATOM 727 C CA . ASP A 1 93 ? -18.663 0.380 10.959 1.00 96.56 93 ASP A CA 1
ATOM 728 C C . ASP A 1 93 ? -19.438 -0.685 11.750 1.00 96.56 93 ASP A C 1
ATOM 730 O O . ASP A 1 93 ? -18.825 -1.490 12.441 1.00 96.56 93 ASP A O 1
ATOM 734 N N . ALA A 1 94 ? -20.770 -0.731 11.625 1.00 97.12 94 ALA A N 1
ATOM 735 C CA . ALA A 1 94 ? -21.600 -1.755 12.265 1.00 97.12 94 ALA A CA 1
ATOM 736 C C . ALA A 1 94 ? -21.320 -3.173 11.736 1.00 97.12 94 ALA A C 1
ATOM 738 O O . ALA A 1 94 ? -21.269 -4.121 12.514 1.00 97.12 94 ALA A O 1
ATOM 739 N N . VAL A 1 95 ? -21.086 -3.309 10.428 1.00 97.56 95 VAL A N 1
ATOM 740 C CA . VAL A 1 95 ? -20.760 -4.594 9.790 1.00 97.56 95 VAL A CA 1
ATOM 741 C C . VAL A 1 95 ? -19.357 -5.037 10.191 1.00 97.56 95 VAL A C 1
ATOM 743 O O . VAL A 1 95 ? -19.143 -6.200 10.513 1.00 97.56 95 VAL A O 1
ATOM 746 N N . ILE A 1 96 ? -18.407 -4.100 10.229 1.00 97.25 96 ILE A N 1
ATOM 747 C CA . ILE A 1 96 ? -17.028 -4.363 10.663 1.00 97.25 96 ILE A CA 1
ATOM 748 C C . ILE A 1 96 ? -17.002 -4.807 12.128 1.00 97.25 96 ILE A C 1
ATOM 750 O O . ILE A 1 96 ? -16.376 -5.809 12.456 1.00 97.25 96 ILE A O 1
ATOM 754 N N . ALA A 1 97 ? -17.726 -4.096 12.994 1.00 97.50 97 ALA A N 1
ATOM 755 C CA . ALA A 1 97 ? -17.875 -4.429 14.407 1.00 97.50 97 ALA A CA 1
ATOM 756 C C . ALA A 1 97 ? -18.404 -5.857 14.600 1.00 97.50 97 ALA A C 1
ATOM 758 O O . ALA A 1 97 ? -17.829 -6.628 15.365 1.00 97.50 97 ALA A O 1
ATOM 759 N N . GLN A 1 98 ? -19.446 -6.228 13.849 1.00 97.38 98 GLN A N 1
ATOM 760 C CA . GLN A 1 98 ? -20.005 -7.576 13.875 1.00 97.38 98 GLN A CA 1
ATOM 761 C C . GLN A 1 98 ? -19.000 -8.635 13.399 1.00 97.38 98 GLN A C 1
ATOM 763 O O . GLN A 1 98 ? -18.853 -9.654 14.066 1.00 97.38 98 GLN A O 1
ATOM 768 N N . ARG A 1 99 ? -18.302 -8.403 12.276 1.00 96.62 99 ARG A N 1
ATOM 769 C CA . ARG A 1 99 ? -17.321 -9.358 11.724 1.00 96.62 99 ARG A CA 1
ATOM 770 C C . ARG A 1 99 ? -16.154 -9.613 12.677 1.00 96.62 99 ARG A C 1
ATOM 772 O O . ARG A 1 99 ? -15.734 -10.753 12.816 1.00 96.62 99 ARG A O 1
ATOM 779 N N . LEU A 1 100 ? -15.663 -8.564 13.334 1.00 95.81 100 LEU A N 1
ATOM 780 C CA . LEU A 1 100 ? -14.505 -8.636 14.229 1.00 95.81 100 LEU A CA 1
ATOM 781 C C . LEU A 1 100 ? -14.869 -8.947 15.691 1.00 95.81 100 LEU A C 1
ATOM 783 O O . LEU A 1 100 ? -13.978 -9.057 16.528 1.00 95.81 100 LEU A O 1
ATOM 787 N N . GLY A 1 101 ? -16.158 -9.032 16.038 1.00 96.38 101 GLY A N 1
ATOM 788 C CA . GLY A 1 101 ? -16.595 -9.240 17.423 1.00 96.38 101 GLY A CA 1
ATOM 789 C C . GLY A 1 101 ? -16.238 -8.084 18.370 1.00 96.38 101 GLY A C 1
ATOM 790 O O . GLY A 1 101 ? -16.032 -8.301 19.562 1.00 96.38 101 GLY A O 1
ATOM 791 N N . ILE A 1 102 ? -16.155 -6.852 17.857 1.00 96.44 102 ILE A N 1
ATOM 792 C CA . ILE A 1 102 ? -15.819 -5.644 18.630 1.00 96.44 102 ILE A CA 1
ATOM 793 C C . ILE A 1 102 ? -16.965 -4.634 18.610 1.00 96.44 102 ILE A C 1
ATOM 795 O O . ILE A 1 102 ? -17.894 -4.721 17.815 1.00 96.44 102 ILE A O 1
ATOM 799 N N . SER A 1 103 ? -16.903 -3.622 19.474 1.00 97.88 103 SER A N 1
ATOM 800 C CA . SER A 1 103 ? -17.907 -2.557 19.475 1.00 97.88 103 SER A CA 1
ATOM 801 C C . SER A 1 103 ? -17.741 -1.592 18.290 1.00 97.88 103 SER A C 1
ATOM 803 O O . SER A 1 103 ? -16.638 -1.358 17.787 1.00 97.88 103 SER A O 1
ATOM 805 N N . THR A 1 104 ? -18.830 -0.934 17.885 1.00 97.75 104 THR A N 1
ATOM 806 C CA . THR A 1 104 ? -18.787 0.116 16.850 1.00 97.75 104 THR A CA 1
ATOM 807 C C . THR A 1 104 ? -17.948 1.328 17.266 1.00 97.75 104 THR A C 1
ATOM 809 O O . THR A 1 104 ? -17.384 2.016 16.414 1.00 97.75 104 THR A O 1
ATOM 812 N N . SER A 1 105 ? -17.837 1.625 18.566 1.00 97.56 105 SER A N 1
ATOM 813 C CA . SER A 1 105 ? -16.923 2.659 19.071 1.00 97.56 105 SER A CA 1
ATOM 814 C C . SER A 1 105 ? -15.461 2.226 18.947 1.00 97.56 105 SER A C 1
ATOM 816 O O . SER A 1 105 ? -14.624 3.058 18.600 1.00 97.56 105 SER A O 1
ATOM 818 N N . THR A 1 106 ? -15.152 0.937 19.122 1.00 97.12 106 THR A N 1
ATOM 819 C CA . THR A 1 106 ? -13.809 0.387 18.874 1.00 97.12 106 THR A CA 1
ATOM 820 C C . THR A 1 106 ? -13.403 0.567 17.408 1.00 97.12 106 THR A C 1
ATOM 822 O O . THR A 1 106 ? -12.309 1.064 17.145 1.00 97.12 106 THR A O 1
ATOM 825 N N . VAL A 1 107 ? -14.289 0.277 16.445 1.00 97.69 107 VAL A N 1
ATOM 826 C CA . VAL A 1 107 ? -14.025 0.505 15.005 1.00 97.69 107 VAL A CA 1
ATOM 827 C C . VAL A 1 107 ? -13.731 1.981 14.712 1.00 97.69 107 VAL A C 1
ATOM 829 O O . VAL A 1 107 ? -12.739 2.307 14.056 1.00 97.69 107 VAL A O 1
ATOM 832 N N . ARG A 1 108 ? -14.546 2.898 15.253 1.00 96.94 108 ARG A N 1
ATOM 833 C CA . ARG A 1 108 ? -14.322 4.348 15.115 1.00 96.94 108 ARG A CA 1
ATOM 834 C C . ARG A 1 108 ? -12.979 4.786 15.706 1.00 96.94 108 ARG A C 1
ATOM 836 O O . ARG A 1 108 ? -12.277 5.591 15.096 1.00 96.94 108 ARG A O 1
ATOM 843 N N . ASN A 1 109 ? -12.590 4.219 16.848 1.00 97.06 109 ASN A N 1
ATOM 844 C CA . ASN A 1 109 ? -11.287 4.471 17.462 1.00 97.06 109 ASN A CA 1
ATOM 845 C C . ASN A 1 109 ? -10.130 3.988 16.571 1.00 97.06 109 ASN A C 1
ATOM 847 O O . ASN A 1 109 ? -9.151 4.711 16.402 1.00 97.06 109 ASN A O 1
ATOM 851 N N . HIS A 1 110 ? -10.250 2.815 15.936 1.00 96.56 110 HIS A N 1
ATOM 852 C CA . HIS A 1 110 ? -9.259 2.359 14.957 1.00 96.56 110 HIS A CA 1
ATOM 853 C C . HIS A 1 110 ? -9.116 3.338 13.789 1.00 96.56 110 HIS A C 1
ATOM 855 O O . HIS A 1 110 ? -7.992 3.706 13.456 1.00 96.56 110 HIS A O 1
ATOM 861 N N . ARG A 1 111 ? -10.224 3.823 13.206 1.00 95.06 111 ARG A N 1
ATOM 862 C CA . ARG A 1 111 ? -10.173 4.834 12.131 1.00 95.06 111 ARG A CA 1
ATOM 863 C C . ARG A 1 111 ? -9.415 6.084 12.564 1.00 95.06 111 ARG A C 1
ATOM 865 O O . ARG A 1 111 ? -8.561 6.565 11.825 1.00 95.06 111 ARG A O 1
ATOM 872 N N . PHE A 1 112 ? -9.724 6.596 13.754 1.00 96.81 112 PHE A N 1
ATOM 873 C CA . PHE A 1 112 ? -9.061 7.775 14.303 1.00 96.81 112 PHE A CA 1
ATOM 874 C C . PHE A 1 112 ? -7.557 7.540 14.487 1.00 96.81 112 PHE A C 1
ATOM 876 O O . PHE A 1 112 ? -6.749 8.294 13.950 1.00 96.81 112 PHE A O 1
ATOM 883 N N . LYS A 1 113 ? -7.171 6.452 15.165 1.00 96.19 113 LYS A N 1
ATOM 884 C CA . LYS A 1 113 ? -5.761 6.120 15.415 1.00 96.19 113 LYS A CA 1
ATOM 885 C C . LYS A 1 113 ? -4.970 5.872 14.131 1.00 96.19 113 LYS A C 1
ATOM 887 O O . LYS A 1 113 ? -3.818 6.281 14.049 1.00 96.19 113 LYS A O 1
ATOM 892 N N . LEU A 1 114 ? -5.567 5.227 13.128 1.00 95.94 114 LEU A N 1
ATOM 893 C CA . LEU A 1 114 ? -4.909 4.972 11.843 1.00 95.94 114 LEU A CA 1
ATOM 894 C C . LEU A 1 114 ? -4.732 6.258 11.025 1.00 95.94 114 LEU A C 1
ATOM 896 O O . LEU A 1 114 ? -3.663 6.459 10.455 1.00 95.94 114 LEU A O 1
ATOM 900 N N . LYS A 1 115 ? -5.720 7.166 11.025 1.00 95.94 115 LYS A N 1
ATOM 901 C CA . LYS A 1 115 ? -5.567 8.503 10.421 1.00 95.94 115 LYS A CA 1
ATOM 902 C C . LYS A 1 115 ? -4.489 9.328 11.121 1.00 95.94 115 LYS A C 1
ATOM 904 O O . LYS A 1 115 ? -3.698 9.994 10.459 1.00 95.94 115 LYS A O 1
ATOM 909 N N . GLU A 1 116 ? -4.424 9.260 12.446 1.00 97.69 116 GLU A N 1
ATOM 910 C CA . GLU A 1 116 ? -3.370 9.935 13.202 1.00 97.69 116 GLU A CA 1
ATOM 911 C C . GLU A 1 116 ? -1.989 9.333 12.897 1.00 97.69 116 GLU A C 1
ATOM 913 O O . GLU A 1 116 ? -1.045 10.075 12.637 1.00 97.69 116 GLU A O 1
ATOM 918 N N . LYS A 1 117 ? -1.879 8.000 12.800 1.00 95.69 117 LYS A N 1
ATOM 919 C CA . LYS A 1 117 ? -0.647 7.322 12.364 1.00 95.69 117 LYS A CA 1
ATOM 920 C C . LYS A 1 117 ? -0.232 7.747 10.951 1.00 95.69 117 LYS A C 1
ATOM 922 O O . LYS A 1 117 ? 0.948 7.982 10.724 1.00 95.69 117 LYS A O 1
ATOM 927 N N . GLN A 1 118 ? -1.175 7.905 10.018 1.00 95.69 118 GLN A N 1
ATOM 928 C CA . GLN A 1 118 ? -0.897 8.432 8.675 1.00 95.69 118 GLN A CA 1
ATOM 929 C C . GLN A 1 118 ? -0.317 9.855 8.735 1.00 95.69 118 GLN A C 1
ATOM 931 O O . GLN A 1 118 ? 0.687 10.141 8.084 1.00 95.69 118 GLN A O 1
ATOM 936 N N . ARG A 1 119 ? -0.915 10.744 9.540 1.00 97.12 119 ARG A N 1
ATOM 937 C CA . ARG A 1 119 ? -0.426 12.119 9.732 1.00 97.12 119 ARG A CA 1
ATOM 938 C C . ARG A 1 119 ? 0.988 12.137 10.321 1.00 97.12 119 ARG A C 1
ATOM 940 O O . ARG A 1 119 ? 1.837 12.892 9.856 1.00 97.12 119 ARG A O 1
ATOM 947 N N . GLN A 1 120 ? 1.246 11.291 11.315 1.00 97.38 120 GLN A N 1
ATOM 948 C CA . GLN A 1 120 ? 2.563 11.144 11.939 1.00 97.38 120 GLN A CA 1
ATOM 949 C C . GLN A 1 120 ? 3.599 10.583 10.963 1.00 97.38 120 GLN A C 1
ATOM 951 O O . GLN A 1 120 ? 4.716 11.090 10.918 1.00 97.38 120 GLN A O 1
ATOM 956 N N . ALA A 1 121 ? 3.226 9.592 10.150 1.00 94.62 121 ALA A N 1
ATOM 957 C CA . ALA A 1 121 ? 4.100 9.018 9.133 1.00 94.62 121 ALA A CA 1
ATOM 958 C C . ALA A 1 121 ? 4.528 10.066 8.100 1.00 94.62 121 ALA A C 1
ATOM 960 O O . ALA A 1 121 ? 5.699 10.110 7.744 1.00 94.62 121 ALA A O 1
ATOM 961 N N . LEU A 1 122 ? 3.618 10.949 7.673 1.00 94.12 122 LEU A N 1
ATOM 962 C CA . LEU A 1 122 ? 3.961 12.046 6.767 1.00 94.12 122 LEU A CA 1
ATOM 963 C C . LEU A 1 122 ? 5.001 12.990 7.388 1.00 94.12 122 LEU A C 1
ATOM 965 O O . LEU A 1 122 ? 6.011 13.279 6.757 1.00 94.12 122 LEU A O 1
ATOM 969 N N . VAL A 1 123 ? 4.790 13.426 8.634 1.00 96.00 123 VAL A N 1
ATOM 970 C CA . VAL A 1 123 ? 5.751 14.290 9.345 1.00 96.00 123 VAL A CA 1
ATOM 971 C C . VAL A 1 123 ? 7.101 13.591 9.512 1.00 96.00 123 VAL A C 1
ATOM 973 O O . VAL A 1 123 ? 8.141 14.194 9.262 1.00 96.00 123 VAL A O 1
ATOM 976 N N . PHE A 1 124 ? 7.093 12.317 9.903 1.00 95.00 124 PHE A N 1
ATOM 977 C CA . PHE A 1 124 ? 8.307 11.525 10.064 1.00 95.00 124 PHE A CA 1
ATOM 978 C C . PHE A 1 124 ? 9.073 11.378 8.744 1.00 95.00 124 PHE A C 1
ATOM 980 O O . PHE A 1 124 ? 10.276 11.615 8.716 1.00 95.00 124 PHE A O 1
ATOM 987 N N . LEU A 1 125 ? 8.385 11.057 7.644 1.00 92.06 125 LEU A N 1
ATOM 988 C CA . LEU A 1 125 ? 8.996 10.979 6.315 1.00 92.06 125 LEU A CA 1
ATOM 989 C C . LEU A 1 125 ? 9.626 12.312 5.902 1.00 92.06 125 LEU A C 1
ATOM 991 O O . LEU A 1 125 ? 10.741 12.306 5.388 1.00 92.06 125 LEU A O 1
ATOM 995 N N . SER A 1 126 ? 8.970 13.442 6.179 1.00 90.88 126 SER A N 1
ATOM 996 C CA . SER A 1 126 ? 9.543 14.768 5.919 1.00 90.88 126 SER A CA 1
ATOM 997 C C . SER A 1 126 ? 10.826 15.011 6.715 1.00 90.88 126 SER A C 1
ATOM 999 O O . SER A 1 126 ? 11.809 15.478 6.150 1.00 90.88 126 SER A O 1
ATOM 1001 N N . ILE A 1 127 ? 10.850 14.654 8.006 1.00 92.00 127 ILE A N 1
ATOM 1002 C CA . ILE A 1 127 ? 12.061 14.755 8.840 1.00 92.00 127 ILE A CA 1
ATOM 1003 C C . ILE A 1 127 ? 13.182 13.890 8.251 1.00 92.00 127 ILE A C 1
ATOM 1005 O O . ILE A 1 127 ? 14.297 14.371 8.072 1.00 92.00 127 ILE A O 1
ATOM 1009 N N . MET A 1 128 ? 12.885 12.633 7.911 1.00 90.38 128 MET A N 1
ATOM 1010 C CA . MET A 1 128 ? 13.874 11.706 7.353 1.00 90.38 128 MET A CA 1
ATOM 1011 C C . MET A 1 128 ? 14.412 12.167 5.997 1.00 90.38 128 MET A C 1
ATOM 1013 O O . MET A 1 128 ? 15.589 11.963 5.725 1.00 90.38 128 MET A O 1
ATOM 1017 N N . SER A 1 129 ? 13.577 12.798 5.166 1.00 87.44 129 SER A N 1
ATOM 1018 C CA . SER A 1 129 ? 14.008 13.393 3.898 1.00 87.44 129 SER A CA 1
ATOM 1019 C C . SER A 1 129 ? 15.037 14.495 4.122 1.00 87.44 129 SER A C 1
ATOM 1021 O O . SER A 1 129 ? 16.095 14.472 3.510 1.00 87.44 129 SER A O 1
ATOM 1023 N N . LEU A 1 130 ? 14.756 15.424 5.042 1.00 87.31 130 LEU A N 1
ATOM 1024 C CA . LEU A 1 130 ? 15.638 16.560 5.325 1.00 87.31 130 LEU A CA 1
ATOM 1025 C C . LEU A 1 130 ? 16.987 16.127 5.909 1.00 87.31 130 LEU A C 1
ATOM 1027 O O . LEU A 1 130 ? 18.001 16.769 5.661 1.00 87.31 130 LEU A O 1
ATOM 1031 N N . LEU A 1 131 ? 17.008 15.035 6.679 1.00 85.94 131 LEU A N 1
ATOM 1032 C CA . LEU A 1 131 ? 18.248 14.470 7.214 1.00 85.94 131 LEU A CA 1
ATOM 1033 C C . LEU A 1 131 ? 19.112 13.790 6.141 1.00 85.94 131 LEU A C 1
ATOM 1035 O O . LEU A 1 131 ? 20.311 13.661 6.343 1.00 85.94 131 LEU A O 1
ATOM 1039 N N . GLN A 1 132 ? 18.537 13.344 5.021 1.00 74.50 132 GLN A N 1
ATOM 1040 C CA . GLN A 1 132 ? 19.312 12.761 3.917 1.00 74.50 132 GLN A CA 1
ATOM 1041 C C . GLN A 1 132 ? 20.026 13.828 3.078 1.00 74.50 132 GLN A C 1
ATOM 1043 O O . GLN A 1 132 ? 21.029 13.520 2.443 1.00 74.50 132 GLN A O 1
ATOM 1048 N N . ASP A 1 133 ? 19.542 15.072 3.112 1.00 62.69 133 ASP A N 1
ATOM 1049 C CA . ASP A 1 133 ? 20.127 16.206 2.391 1.00 62.69 133 ASP A CA 1
ATOM 1050 C C . ASP A 1 133 ? 21.275 16.886 3.161 1.00 62.69 133 ASP A C 1
ATOM 1052 O O . ASP A 1 133 ? 21.831 17.883 2.695 1.00 62.69 133 ASP A O 1
ATOM 1056 N N . THR A 1 134 ? 21.665 16.377 4.338 1.00 56.75 134 THR A N 1
ATOM 1057 C CA . THR A 1 134 ? 22.880 16.863 5.002 1.00 56.75 134 THR A CA 1
ATOM 1058 C C . THR A 1 134 ? 24.102 16.295 4.281 1.00 56.75 134 THR A C 1
ATOM 1060 O O . THR A 1 134 ? 24.231 15.069 4.240 1.00 56.75 134 THR A O 1
ATOM 1063 N N . PRO A 1 135 ? 25.005 17.130 3.730 1.00 53.81 135 PRO A N 1
ATOM 1064 C CA . PRO A 1 135 ? 26.217 16.631 3.099 1.00 53.81 135 PRO A CA 1
ATOM 1065 C C . PRO A 1 135 ? 26.999 15.777 4.101 1.00 53.81 135 PRO A C 1
ATOM 1067 O O . PRO A 1 135 ? 27.263 16.208 5.226 1.00 53.81 135 PRO A O 1
ATOM 1070 N N . GLU A 1 136 ? 27.340 14.552 3.696 1.00 53.53 136 GLU A N 1
ATOM 1071 C CA . GLU A 1 136 ? 28.302 13.698 4.392 1.00 53.53 136 GLU A CA 1
ATOM 1072 C C . GLU A 1 136 ? 29.694 14.340 4.313 1.00 53.53 136 GLU A C 1
ATOM 1074 O O . GLU A 1 136 ? 30.541 13.912 3.547 1.00 53.53 136 GLU A O 1
ATOM 1079 N N . ASP A 1 137 ? 29.919 15.380 5.109 1.00 53.78 137 ASP A N 1
ATOM 1080 C CA . ASP A 1 137 ? 31.236 15.933 5.426 1.00 53.78 137 ASP A CA 1
ATOM 1081 C C . ASP A 1 137 ? 31.223 16.372 6.892 1.00 53.78 137 ASP A C 1
ATOM 1083 O O . ASP A 1 137 ? 31.396 17.538 7.244 1.00 53.78 137 ASP A O 1
ATOM 1087 N N . THR A 1 138 ? 30.959 15.423 7.794 1.00 50.47 138 THR A N 1
ATOM 1088 C CA . THR A 1 138 ? 31.249 15.649 9.213 1.00 50.47 138 THR A CA 1
ATOM 1089 C C . THR A 1 138 ? 32.584 14.991 9.551 1.00 50.47 138 THR A C 1
ATOM 1091 O O . THR A 1 138 ? 32.704 13.766 9.459 1.00 50.47 138 THR A O 1
ATOM 1094 N N . PRO A 1 139 ? 33.614 15.772 9.934 1.00 54.03 139 PRO A N 1
ATOM 1095 C CA . PRO A 1 139 ? 34.860 15.215 10.432 1.00 54.03 139 PRO A CA 1
ATOM 1096 C C . PRO A 1 139 ? 34.571 14.304 11.631 1.00 54.03 139 PRO A C 1
ATOM 1098 O O . PRO A 1 139 ? 33.732 14.606 12.484 1.00 54.03 139 PRO A O 1
ATOM 1101 N N . HIS A 1 140 ? 35.276 13.180 11.702 1.00 55.53 140 HIS A N 1
ATOM 1102 C CA . HIS A 1 140 ? 35.180 12.220 12.798 1.00 55.53 140 HIS A CA 1
ATOM 1103 C C . HIS A 1 140 ? 35.391 12.903 14.163 1.00 55.53 140 HIS A C 1
ATOM 1105 O O . HIS A 1 140 ? 36.194 13.830 14.309 1.00 55.53 140 HIS A O 1
ATOM 1111 N N . LYS A 1 141 ? 34.677 12.426 15.195 1.00 40.84 141 LYS A N 1
ATOM 1112 C CA . LYS A 1 141 ? 34.804 12.939 16.570 1.00 40.84 141 LYS A CA 1
ATOM 1113 C C . LYS A 1 141 ? 36.240 12.733 17.071 1.00 40.84 141 LYS A C 1
ATOM 1115 O O . LYS A 1 141 ? 36.625 11.615 17.396 1.00 40.84 141 LYS A O 1
ATOM 1120 N N . GLY A 1 142 ? 37.008 13.823 17.114 1.00 52.59 142 GLY A N 1
ATOM 1121 C CA . GLY A 1 142 ? 38.437 13.845 17.453 1.00 52.59 142 GLY A CA 1
ATOM 1122 C C . GLY A 1 142 ? 39.271 14.783 16.572 1.00 52.59 142 GLY A C 1
ATOM 1123 O O . GLY A 1 142 ? 40.416 15.062 16.913 1.00 52.59 142 GLY A O 1
ATOM 1124 N N . ALA A 1 143 ? 38.712 15.300 15.473 1.00 52.59 143 ALA A N 1
ATOM 1125 C CA . ALA A 1 143 ? 39.397 16.257 14.612 1.00 52.59 143 ALA A CA 1
ATOM 1126 C C . ALA A 1 143 ? 39.562 17.625 15.305 1.00 52.59 143 ALA A C 1
ATOM 1128 O O . ALA A 1 143 ? 38.603 18.374 15.480 1.00 52.59 143 ALA A O 1
ATOM 1129 N N . THR A 1 144 ? 40.792 17.952 15.699 1.00 48.22 144 THR A N 1
ATOM 1130 C CA . THR A 1 144 ? 41.141 19.217 16.374 1.00 48.22 144 THR A CA 1
ATOM 1131 C C . THR A 1 144 ? 41.460 20.359 15.402 1.00 48.22 144 THR A C 1
ATOM 1133 O O . THR A 1 144 ? 41.540 21.508 15.825 1.00 48.22 144 THR A O 1
ATOM 1136 N N . MET A 1 145 ? 41.627 20.067 14.106 1.00 49.16 145 MET A N 1
ATOM 1137 C CA . MET A 1 145 ? 41.784 21.061 13.038 1.00 49.16 145 MET A CA 1
ATOM 1138 C C . MET A 1 145 ? 40.836 20.739 11.883 1.00 49.16 145 MET A C 1
ATOM 1140 O O . MET A 1 145 ? 41.058 19.787 11.136 1.00 49.16 145 MET A O 1
ATOM 1144 N N . ILE A 1 146 ? 39.783 21.542 11.762 1.00 50.34 146 ILE A N 1
ATOM 1145 C CA . ILE A 1 146 ? 38.872 21.564 10.618 1.00 50.34 146 ILE A CA 1
ATOM 1146 C C . ILE A 1 146 ? 39.353 22.731 9.743 1.00 50.34 146 ILE A C 1
ATOM 1148 O O . ILE A 1 146 ? 39.141 23.884 10.111 1.00 50.34 146 ILE A O 1
ATOM 1152 N N . ASP A 1 147 ? 40.071 22.444 8.656 1.00 57.00 147 ASP A N 1
ATOM 1153 C CA . ASP A 1 147 ? 40.527 23.440 7.673 1.00 57.00 147 ASP A CA 1
ATOM 1154 C C . ASP A 1 147 ? 40.178 23.012 6.234 1.00 57.00 147 ASP A C 1
ATOM 1156 O O . ASP A 1 147 ? 39.575 21.954 6.021 1.00 57.00 147 ASP A O 1
ATOM 1160 N N . ASP A 1 148 ? 40.580 23.833 5.258 1.00 54.31 148 ASP A N 1
ATOM 1161 C CA . ASP A 1 148 ? 40.339 23.677 3.815 1.00 54.31 148 ASP A CA 1
ATOM 1162 C C . ASP A 1 148 ? 40.740 22.304 3.232 1.00 54.31 148 ASP A C 1
ATOM 1164 O O . ASP A 1 148 ? 40.301 21.956 2.139 1.00 54.31 148 ASP A O 1
ATOM 1168 N N . ARG A 1 149 ? 41.512 21.467 3.943 1.00 50.69 149 ARG A N 1
ATOM 1169 C CA . ARG A 1 149 ? 41.847 20.092 3.516 1.00 50.69 149 ARG A CA 1
ATOM 1170 C C . ARG A 1 149 ? 40.654 19.136 3.505 1.00 50.69 149 ARG A C 1
ATOM 1172 O O . ARG A 1 149 ? 40.729 18.101 2.849 1.00 50.69 149 ARG A O 1
ATOM 1179 N N . TYR A 1 150 ? 39.579 19.457 4.226 1.00 53.03 150 TYR A N 1
ATOM 1180 C CA . TYR A 1 150 ? 38.315 18.715 4.147 1.00 53.03 150 TYR A CA 1
ATOM 1181 C C . TYR A 1 150 ? 37.415 19.210 3.008 1.00 53.03 150 TYR A C 1
ATOM 1183 O O . TYR A 1 150 ? 36.484 18.510 2.628 1.00 53.03 150 TYR A O 1
ATOM 1191 N N . ALA A 1 151 ? 37.697 20.379 2.428 1.00 57.41 151 ALA A N 1
ATOM 1192 C CA . ALA A 1 151 ? 36.932 20.937 1.321 1.00 57.41 151 ALA A CA 1
ATOM 1193 C C . ALA A 1 151 ? 37.444 20.404 -0.029 1.00 57.41 151 ALA A C 1
ATOM 1195 O O . ALA A 1 151 ? 37.865 21.172 -0.890 1.00 57.41 151 ALA A O 1
ATOM 1196 N N . ILE A 1 152 ? 37.425 19.082 -0.227 1.00 59.06 152 ILE A N 1
ATOM 1197 C CA . ILE A 1 152 ? 37.679 18.512 -1.555 1.00 59.06 152 ILE A CA 1
ATOM 1198 C C . ILE A 1 152 ? 36.447 18.740 -2.428 1.00 59.06 152 ILE A C 1
ATOM 1200 O O . ILE A 1 152 ? 35.334 18.318 -2.111 1.00 59.06 152 ILE A O 1
ATOM 1204 N N . THR A 1 153 ? 36.645 19.397 -3.564 1.00 62.69 153 THR A N 1
ATOM 1205 C CA . THR A 1 153 ? 35.581 19.576 -4.552 1.00 62.69 153 THR A CA 1
ATOM 1206 C C . THR A 1 153 ? 35.264 18.249 -5.250 1.00 62.69 153 THR A C 1
ATOM 1208 O O . THR A 1 153 ? 36.106 17.353 -5.368 1.00 62.69 153 THR A O 1
ATOM 1211 N N . ALA A 1 154 ? 34.038 18.099 -5.762 1.00 57.16 154 ALA A N 1
ATOM 1212 C CA . ALA A 1 154 ? 33.610 16.871 -6.441 1.00 57.16 154 ALA A CA 1
ATOM 1213 C C . ALA A 1 154 ? 34.528 16.474 -7.621 1.00 57.16 154 ALA A C 1
ATOM 1215 O O . ALA A 1 154 ? 34.693 15.285 -7.908 1.00 57.16 154 ALA A O 1
ATOM 1216 N N . ASP A 1 155 ? 35.155 17.455 -8.273 1.00 59.00 155 ASP A N 1
ATOM 1217 C CA . ASP A 1 155 ? 36.090 17.236 -9.378 1.00 59.00 155 ASP A CA 1
ATOM 1218 C C . ASP A 1 155 ? 37.473 16.765 -8.906 1.00 59.00 155 ASP A C 1
ATOM 1220 O O . ASP A 1 155 ? 38.085 15.905 -9.545 1.00 59.00 155 ASP A O 1
ATOM 1224 N N . GLU A 1 156 ? 37.954 17.253 -7.762 1.00 61.75 156 GLU A N 1
ATOM 1225 C CA . GLU A 1 156 ? 39.186 16.758 -7.136 1.00 61.75 156 GLU A CA 1
ATOM 1226 C C . GLU A 1 156 ? 39.016 15.317 -6.660 1.00 61.75 156 GLU A C 1
ATOM 1228 O O . GLU A 1 156 ? 39.891 14.483 -6.891 1.00 61.75 156 GLU A O 1
ATOM 1233 N N . ARG A 1 157 ? 37.845 14.980 -6.108 1.00 68.06 157 ARG A N 1
ATOM 1234 C CA . ARG A 1 157 ? 37.516 13.605 -5.716 1.00 68.06 157 ARG A CA 1
ATOM 1235 C C . ARG A 1 157 ? 37.561 12.642 -6.904 1.00 68.06 157 ARG A C 1
ATOM 1237 O O . ARG A 1 157 ? 38.146 11.567 -6.793 1.00 68.06 157 ARG A O 1
ATOM 1244 N N . LYS A 1 158 ? 36.992 13.028 -8.054 1.00 69.44 158 LYS A N 1
ATOM 1245 C CA . LYS A 1 158 ? 37.049 12.221 -9.289 1.00 69.44 158 LYS A CA 1
ATOM 1246 C C . LYS A 1 158 ? 38.482 12.000 -9.762 1.00 69.44 158 LYS A C 1
ATOM 1248 O O . LYS A 1 158 ? 38.824 10.883 -10.140 1.00 69.44 158 LYS A O 1
ATOM 1253 N N . LYS A 1 159 ? 39.321 13.041 -9.716 1.00 70.69 159 LYS A N 1
ATOM 1254 C CA . LYS A 1 159 ? 40.741 12.923 -10.076 1.00 70.69 159 LYS A CA 1
ATOM 1255 C C . LYS A 1 159 ? 41.489 11.987 -9.135 1.00 70.69 159 LYS A C 1
ATOM 1257 O O . LYS A 1 159 ? 42.256 11.163 -9.615 1.00 70.69 159 LYS A O 1
ATOM 1262 N N . ILE A 1 160 ? 41.254 12.079 -7.827 1.00 71.25 160 ILE A N 1
ATOM 1263 C CA . ILE A 1 160 ? 41.912 11.219 -6.833 1.00 71.25 160 ILE A CA 1
ATOM 1264 C C . ILE A 1 160 ? 41.537 9.754 -7.067 1.00 71.25 160 ILE A C 1
ATOM 1266 O O . ILE A 1 160 ? 42.425 8.913 -7.141 1.00 71.25 160 ILE A O 1
ATOM 1270 N N . ILE A 1 161 ? 40.251 9.453 -7.265 1.00 72.44 161 ILE A N 1
ATOM 1271 C CA . ILE A 1 161 ? 39.797 8.083 -7.540 1.00 72.44 161 ILE A CA 1
ATOM 1272 C C . ILE A 1 161 ? 40.447 7.549 -8.821 1.00 72.44 161 ILE A C 1
ATOM 1274 O O . ILE A 1 161 ? 41.027 6.475 -8.794 1.00 72.44 161 ILE A O 1
ATOM 1278 N N . ALA A 1 162 ? 40.450 8.328 -9.905 1.00 72.81 162 ALA A N 1
ATOM 1279 C CA . ALA A 1 162 ? 41.074 7.917 -11.165 1.00 72.81 162 ALA A CA 1
ATOM 1280 C C . ALA A 1 162 ? 42.606 7.765 -11.092 1.00 72.81 162 ALA A C 1
ATOM 1282 O O . ALA A 1 162 ? 43.194 7.113 -11.949 1.00 72.81 162 ALA A O 1
ATOM 1283 N N . THR A 1 163 ? 43.259 8.404 -10.116 1.00 71.25 163 THR A N 1
ATOM 1284 C CA . THR A 1 163 ? 44.724 8.370 -9.968 1.00 71.25 163 THR A CA 1
ATOM 1285 C C . THR A 1 163 ? 45.185 7.232 -9.058 1.00 71.25 163 THR A C 1
ATOM 1287 O O . THR A 1 163 ? 46.279 6.714 -9.260 1.00 71.25 163 THR A O 1
ATOM 1290 N N . TYR A 1 164 ? 44.386 6.865 -8.052 1.00 70.50 164 TYR A N 1
ATOM 1291 C CA . TYR A 1 164 ? 44.809 5.954 -6.982 1.00 70.50 164 TYR A CA 1
ATOM 1292 C C . TYR A 1 164 ? 44.006 4.654 -6.890 1.00 70.50 164 TYR A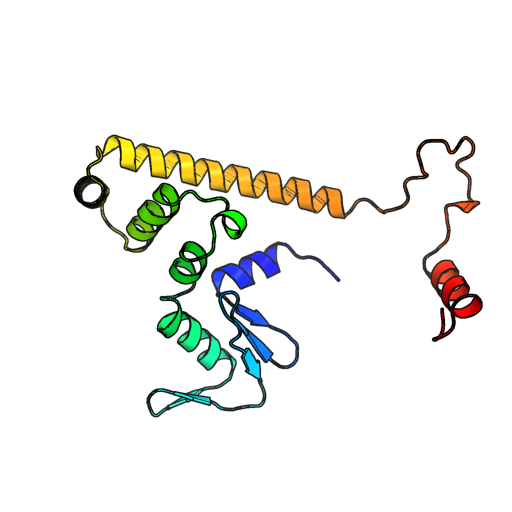 C 1
ATOM 1294 O O . TYR A 1 164 ? 44.392 3.800 -6.103 1.00 70.50 164 TYR A O 1
ATOM 1302 N N . PHE A 1 165 ? 42.932 4.504 -7.667 1.00 62.88 165 PHE A N 1
ATOM 1303 C CA . PHE A 1 165 ? 42.158 3.269 -7.770 1.00 62.88 165 PHE A CA 1
ATOM 1304 C C . PHE A 1 165 ? 42.062 2.869 -9.247 1.00 62.88 165 PHE A C 1
ATOM 1306 O O . PHE A 1 165 ? 41.477 3.594 -10.056 1.00 62.88 165 PHE A O 1
ATOM 1313 N N . ASP A 1 166 ? 42.641 1.727 -9.606 1.00 68.81 166 ASP A N 1
ATOM 1314 C CA . ASP A 1 166 ? 42.421 1.052 -10.887 1.00 68.81 166 ASP A CA 1
ATOM 1315 C C . ASP A 1 166 ? 41.474 -0.155 -10.702 1.00 68.81 166 ASP A C 1
ATOM 1317 O O . ASP A 1 166 ? 41.004 -0.426 -9.598 1.00 68.81 166 ASP A O 1
ATOM 1321 N N . GLU A 1 167 ? 41.100 -0.857 -11.782 1.00 60.19 167 GLU A N 1
ATOM 1322 C CA . GLU A 1 167 ? 40.067 -1.920 -11.749 1.00 60.19 167 GLU A CA 1
ATOM 1323 C C . GLU A 1 167 ? 40.391 -3.104 -10.806 1.00 60.19 167 GLU A C 1
ATOM 1325 O O . GLU A 1 167 ? 39.539 -3.970 -10.598 1.00 60.19 167 GLU A O 1
ATOM 1330 N N . ALA A 1 168 ? 41.589 -3.144 -10.215 1.00 56.25 168 ALA A N 1
ATOM 1331 C CA . ALA A 1 168 ? 42.007 -4.149 -9.243 1.00 56.25 168 ALA A CA 1
ATOM 1332 C C . ALA A 1 168 ? 41.933 -3.692 -7.769 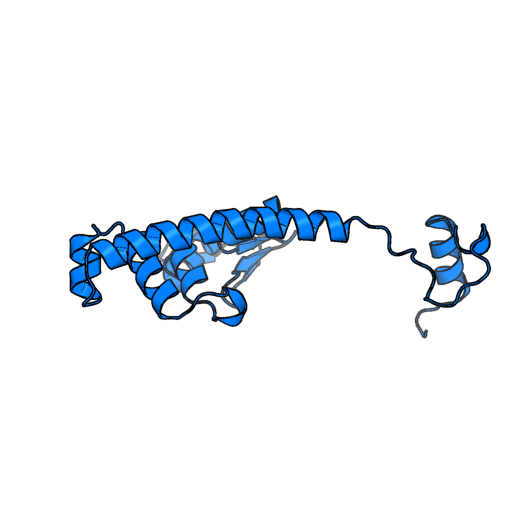1.00 56.25 168 ALA A C 1
ATOM 1334 O O . ALA A 1 168 ? 42.077 -4.547 -6.890 1.00 56.25 168 ALA A O 1
ATOM 1335 N N . GLY A 1 169 ? 41.640 -2.412 -7.496 1.00 47.12 169 GLY A N 1
ATOM 1336 C CA . GLY A 1 169 ? 41.497 -1.852 -6.144 1.00 47.12 169 GLY A CA 1
ATOM 1337 C C . GLY A 1 169 ? 42.645 -0.943 -5.744 1.00 47.12 169 GLY A C 1
ATOM 1338 O O . GLY A 1 169 ? 43.691 -1.477 -5.316 1.00 47.12 169 GLY A O 1
#

Foldseek 3Di:
DPPPPVLVVVCLQQQWDDDPFWIAGNQDGDIFGQVDWDDDPNDIDGRVVVNSVCQCVVQVGSLSSLLPDDCVNNVDDPVLSVLVVVVVVVDDLVVSCVVVVHDSVVSVVSVVVVVVVVVVVVVVVVVVVVVVPPPPQDPPDPDPDDDCVSVQDPVNVVVCCVVPDDPVD

Sequence (169 aa):
MENNIVDKLNAYQHGFSQTETAYHCLYCTAAFNKEEIYPHGGHFFTAYNRIKTHIADTHGGPIAGLLAQSKEQTGLSESQQEILQLFAEGLKDAVIAQRLGISTSTVRNHRFKLKEKQRQALVFLSIMSLLQDTPEDTPHKGATMIDDRYAITADERKKIIATYFDEAG

Radius of gyration: 23.85 Å; chains: 1; bounding box: 66×38×46 Å

pLDDT: mean 86.22, std 16.67, range [40.06, 98.31]

Secondary structure (DSSP, 8-state):
----HHHHHHHHHHTEEE-SSEEEESSSS-EEETT-EEEETTEEEEHHHHHHHHHHHHHSSHHHHHHTS-HHHH---HHHHHHHHHHHTT--HHHHHHHHT--HHHHHHHHHHHHHHHHHHHHHHHHHHHHHTS-S----TT-S---GGG---HHHHHHHHHHH--TT-